Protein AF-A0A8J7FI63-F1 (afdb_monomer)

Radius of gyration: 19.72 Å; Cα contacts (8 Å, |Δi|>4): 14; chains: 1; bounding box: 32×39×47 Å

Solvent-accessible surface area (backbone atoms only — not comparable to full-atom values): 4321 Å² total; per-residue (Å²): 142,89,78,83,87,83,78,68,76,79,74,76,76,63,71,89,62,79,72,78,85,69,54,72,68,56,52,45,45,68,77,57,61,78,56,67,70,64,53,56,72,71,48,55,74,72,56,47,77,73,36,88,88,55,55,74,81,78,70,75,120

Nearest PDB structures (foldseek):
  8ouz-assembly1_C  TM=2.911E-01  e=4.498E+00  Homo sapiens
  2dfl-assembly1_A  TM=3.618E-01  e=7.290E+00  Saccharolobus solfataricus

Foldseek 3Di:
DPPDPPPDPPPPDDPPPPDPPDDPVVVVCVVDPDDPVVVLLPDDLVVLVPDPVHDPVSNPD

Mean predicted aligned error: 12.57 Å

Sequence (61 aa):
MSEDKAKNQAEKNNPKEKAPELSPELLDKIKHPPSIYSTIRNQSPEELKNNPAVSPEMLDD

Secondary structure (DSSP, 8-state):
------S-STTSS--SS------HHHHHHHHSPPPHHHHHHTS-HHHHHT-TT--GGGG--

Organism: NCBI:txid945769

Structure (mmCIF, N/CA/C/O backbone):
data_AF-A0A8J7FI63-F1
#
_entry.id   AF-A0A8J7FI63-F1
#
loop_
_atom_site.group_PDB
_atom_site.id
_atom_site.type_symbol
_atom_site.label_atom_id
_atom_site.label_alt_id
_atom_site.label_comp_id
_atom_site.label_asym_id
_atom_site.label_entity_id
_atom_site.label_seq_id
_atom_site.pdbx_PDB_ins_code
_atom_site.Cartn_x
_atom_site.Cartn_y
_atom_site.Cartn_z
_atom_site.occupancy
_atom_site.B_iso_or_equiv
_atom_site.auth_seq_id
_atom_site.auth_comp_id
_atom_site.auth_asym_id
_atom_site.auth_atom_id
_atom_site.pdbx_PDB_model_num
ATOM 1 N N . MET A 1 1 ? -3.266 -34.257 28.349 1.00 37.84 1 MET A N 1
ATOM 2 C CA . MET A 1 1 ? -4.211 -33.138 28.544 1.00 37.84 1 MET A CA 1
ATOM 3 C C . MET A 1 1 ? -3.398 -31.849 28.652 1.00 37.84 1 MET A C 1
ATOM 5 O O . MET A 1 1 ? -3.021 -31.462 29.749 1.00 37.84 1 MET A O 1
ATOM 9 N N . SER A 1 2 ? -3.039 -31.237 27.522 1.00 51.12 2 SER A N 1
ATOM 10 C CA . SER A 1 2 ? -2.288 -29.967 27.477 1.00 51.12 2 SER A CA 1
ATOM 11 C C . SER A 1 2 ? -2.977 -29.004 26.517 1.00 51.12 2 SER A C 1
ATOM 13 O O . SER A 1 2 ? -2.362 -28.449 25.614 1.00 51.12 2 SER A O 1
ATOM 15 N N . GLU A 1 3 ? -4.286 -28.867 26.693 1.00 57.91 3 GLU A N 1
ATOM 16 C CA . GLU A 1 3 ? -5.113 -27.928 25.948 1.00 57.91 3 GLU A CA 1
ATOM 17 C C . GLU A 1 3 ? -5.252 -26.633 26.761 1.00 57.91 3 GLU A C 1
ATOM 19 O O . GLU A 1 3 ? -5.356 -26.663 27.986 1.00 57.91 3 GLU A O 1
ATOM 24 N N . ASP A 1 4 ? -5.235 -25.501 26.056 1.00 55.88 4 ASP A N 1
ATOM 25 C CA . ASP A 1 4 ? -5.610 -24.165 26.535 1.00 55.88 4 ASP A CA 1
ATOM 26 C C . ASP A 1 4 ? -4.633 -23.374 27.431 1.00 55.88 4 ASP A C 1
ATOM 28 O O . ASP A 1 4 ? -5.000 -22.850 28.481 1.00 55.88 4 ASP A O 1
ATOM 32 N N . LYS A 1 5 ? -3.408 -23.114 26.949 1.00 52.81 5 LYS A N 1
ATOM 33 C CA . LYS A 1 5 ? -2.609 -21.944 27.405 1.00 52.81 5 LYS A CA 1
ATOM 34 C C . LYS A 1 5 ? -2.445 -20.822 26.369 1.00 52.81 5 LYS A C 1
ATOM 36 O O . LYS A 1 5 ? -1.645 -19.916 26.579 1.00 52.81 5 LYS A O 1
ATOM 41 N N . ALA A 1 6 ? -3.225 -20.838 25.288 1.00 55.44 6 ALA A N 1
ATOM 42 C CA . ALA A 1 6 ? -3.212 -19.784 24.266 1.00 55.44 6 ALA A CA 1
ATOM 43 C C . ALA A 1 6 ? -4.320 -18.721 24.439 1.00 55.44 6 ALA A C 1
ATOM 45 O O . ALA A 1 6 ? -4.442 -17.825 23.609 1.00 55.44 6 ALA A O 1
ATOM 46 N N . LYS A 1 7 ? -5.133 -18.791 25.503 1.00 54.66 7 LYS A N 1
ATOM 47 C CA . LYS A 1 7 ? -6.163 -17.779 25.781 1.00 54.66 7 LYS A CA 1
ATOM 48 C C . LYS A 1 7 ? -5.554 -16.603 26.564 1.00 54.66 7 LYS A C 1
ATOM 50 O O . LYS A 1 7 ? -5.076 -16.764 27.684 1.00 54.66 7 LYS A O 1
ATOM 55 N N . ASN A 1 8 ? -5.618 -15.419 25.953 1.00 56.28 8 ASN A N 1
ATOM 56 C CA . ASN A 1 8 ? -5.645 -14.102 26.605 1.00 56.28 8 ASN A CA 1
ATOM 57 C C . ASN A 1 8 ? -4.306 -13.520 27.103 1.00 56.28 8 ASN A C 1
ATOM 59 O O . ASN A 1 8 ? -4.186 -13.092 28.252 1.00 56.28 8 ASN A O 1
ATOM 6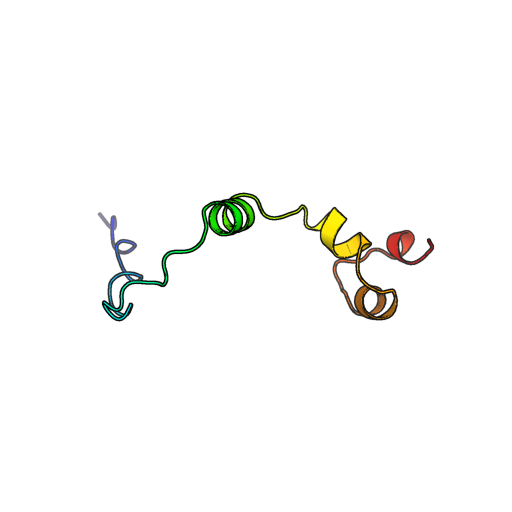3 N N . GLN A 1 9 ? -3.299 -13.416 26.227 1.00 57.41 9 GLN A N 1
ATOM 64 C CA . GLN A 1 9 ? -2.197 -12.461 26.456 1.00 57.41 9 GLN A CA 1
ATOM 65 C C . GLN A 1 9 ? -2.534 -11.032 25.991 1.00 57.41 9 GLN A C 1
ATOM 67 O O . GLN A 1 9 ? -2.052 -10.078 26.595 1.00 57.41 9 GLN A O 1
ATOM 72 N N . ALA A 1 10 ? -3.416 -10.869 24.997 1.00 58.47 10 ALA A N 1
ATOM 73 C CA . ALA A 1 10 ? -3.825 -9.555 24.487 1.00 58.47 10 ALA A CA 1
ATOM 74 C C . ALA A 1 10 ? -4.672 -8.731 25.484 1.00 58.47 10 ALA A C 1
ATOM 76 O O . ALA A 1 10 ? -4.689 -7.508 25.415 1.00 58.47 10 ALA A O 1
ATOM 77 N N . GLU A 1 11 ? -5.342 -9.375 26.445 1.00 56.12 11 GLU A N 1
ATOM 78 C CA . GLU A 1 11 ? -6.247 -8.695 27.388 1.00 56.12 11 GLU A CA 1
ATOM 79 C C . GLU A 1 11 ? -5.534 -8.009 28.565 1.00 56.12 11 GLU A C 1
ATOM 81 O O . GLU A 1 11 ? -6.167 -7.282 29.327 1.00 56.12 11 GLU A O 1
ATOM 86 N N . LYS A 1 12 ? -4.230 -8.245 28.766 1.00 60.53 12 LYS A N 1
ATOM 87 C CA . LYS A 1 12 ? -3.577 -7.905 30.042 1.00 60.53 12 LYS A CA 1
ATOM 88 C C . LYS A 1 12 ? -2.930 -6.526 30.109 1.00 60.53 12 LYS A C 1
ATOM 90 O O . LYS A 1 12 ? -2.622 -6.098 31.212 1.00 60.53 12 LYS A O 1
ATOM 95 N N . ASN A 1 13 ? -2.740 -5.829 28.987 1.00 56.59 13 ASN A N 1
ATOM 96 C CA . ASN A 1 13 ? -2.023 -4.546 28.973 1.00 56.59 13 ASN A CA 1
ATOM 97 C C . ASN A 1 13 ? -2.585 -3.514 27.985 1.00 56.59 13 ASN A C 1
ATOM 99 O O . ASN A 1 13 ? -1.868 -2.586 27.624 1.00 56.59 13 ASN A O 1
ATOM 103 N N . ASN A 1 14 ? -3.836 -3.640 27.533 1.00 61.34 14 ASN A N 1
ATOM 104 C CA . ASN A 1 14 ? -4.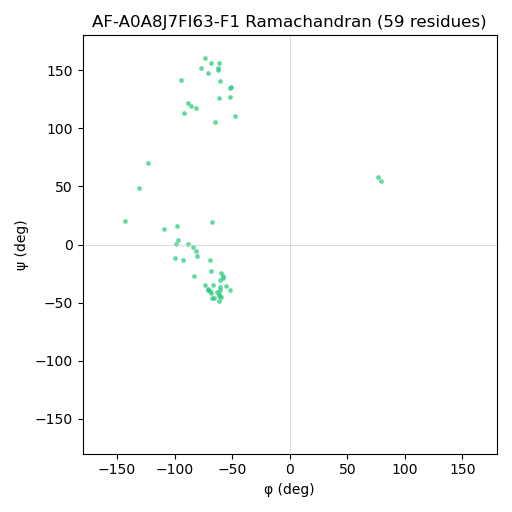455 -2.518 26.833 1.00 61.34 14 ASN A CA 1
ATOM 105 C C . ASN A 1 14 ? -4.968 -1.534 27.898 1.00 61.34 14 ASN A C 1
ATOM 107 O O . ASN A 1 14 ? -5.819 -1.937 28.703 1.00 61.34 14 ASN A O 1
ATOM 111 N N . PRO A 1 15 ? -4.470 -0.284 27.972 1.00 64.81 15 PRO A N 1
ATOM 112 C CA . PRO A 1 15 ? -5.107 0.717 28.811 1.00 64.81 15 PRO A CA 1
ATOM 113 C C . PRO A 1 15 ? -6.600 0.742 28.470 1.00 64.81 15 PRO A C 1
ATOM 115 O O . PRO A 1 15 ? -6.974 0.714 27.300 1.00 64.81 15 PRO A O 1
ATOM 118 N N . LYS A 1 16 ? -7.472 0.788 29.482 1.00 60.78 16 LYS A N 1
ATOM 119 C CA . LYS A 1 16 ? -8.931 0.938 29.303 1.00 60.78 16 LYS A CA 1
ATOM 120 C C . LYS A 1 16 ? -9.317 2.315 28.737 1.00 60.78 16 LYS A C 1
ATOM 122 O O . LYS A 1 16 ? -10.455 2.749 28.902 1.00 60.78 16 LYS A O 1
ATOM 127 N N . GLU A 1 17 ? -8.379 3.029 28.125 1.00 63.72 17 GLU A N 1
ATOM 128 C CA . GLU A 1 17 ? -8.719 4.168 27.297 1.00 63.72 17 GLU A CA 1
ATOM 129 C C . GLU A 1 17 ? -9.572 3.643 26.151 1.00 63.72 17 GLU A C 1
ATOM 131 O O . GLU A 1 17 ? -9.216 2.673 25.478 1.00 63.72 17 GLU A O 1
ATOM 136 N N . LYS A 1 18 ? -10.749 4.251 25.982 1.00 64.88 18 LYS A N 1
ATOM 137 C CA . LYS A 1 18 ? -11.579 4.059 24.798 1.00 64.88 18 LYS A CA 1
ATOM 138 C C . LYS A 1 18 ? -10.642 4.217 23.601 1.00 64.88 18 LYS A C 1
ATOM 140 O O . LYS A 1 18 ? -10.148 5.320 23.371 1.00 64.88 18 LYS A O 1
ATOM 145 N N . ALA A 1 19 ? -10.365 3.125 22.886 1.00 70.06 19 ALA A N 1
ATOM 146 C CA . ALA A 1 19 ? -9.657 3.230 21.623 1.00 70.06 19 ALA A CA 1
ATOM 147 C C . ALA A 1 19 ? -10.406 4.279 20.786 1.00 70.06 19 ALA A C 1
ATOM 149 O O . ALA A 1 19 ? -11.644 4.271 20.806 1.00 70.06 19 ALA A O 1
ATOM 150 N N . PRO A 1 20 ? -9.700 5.214 20.132 1.00 77.75 20 PRO A N 1
ATOM 151 C CA . PRO A 1 20 ? -10.360 6.218 19.315 1.00 77.75 20 PRO A CA 1
ATOM 152 C C . PRO A 1 20 ? -11.306 5.510 18.341 1.00 77.75 20 PRO A C 1
ATOM 154 O O . PRO A 1 20 ? -10.907 4.561 17.664 1.00 77.75 20 PRO A O 1
ATOM 157 N N . GLU A 1 21 ? -12.577 5.921 18.330 1.00 84.06 21 GLU A N 1
ATOM 158 C CA . GLU A 1 21 ? -13.578 5.344 17.434 1.00 84.06 21 GLU A CA 1
ATOM 159 C C . GLU A 1 21 ? -13.162 5.684 15.998 1.00 84.06 21 GLU A C 1
ATOM 161 O O . GLU A 1 21 ? -13.223 6.836 15.566 1.00 84.06 21 GLU A O 1
ATOM 166 N N . LEU A 1 22 ? -12.644 4.682 15.284 1.00 87.50 22 LEU A N 1
ATOM 167 C CA . LEU A 1 22 ? -12.204 4.839 13.903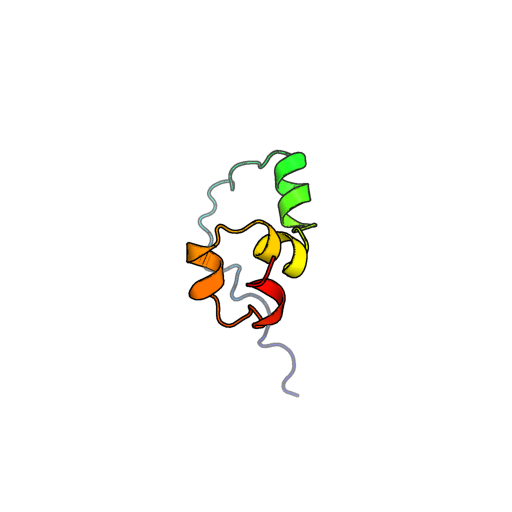 1.00 87.50 22 LEU A CA 1
ATOM 168 C C . LEU A 1 22 ? -13.425 5.005 12.995 1.00 87.50 22 LEU A C 1
ATOM 170 O O . LEU A 1 22 ? -14.480 4.413 13.235 1.00 87.50 22 LEU A O 1
ATOM 174 N N . SER A 1 23 ? -13.275 5.780 11.921 1.00 93.38 23 SER A N 1
ATOM 175 C CA . SER A 1 23 ? -14.337 5.891 10.923 1.00 93.38 23 SER A CA 1
ATOM 176 C C . SER A 1 23 ? -14.610 4.524 10.271 1.00 93.38 23 SER A C 1
ATOM 178 O O . SER A 1 23 ? -13.684 3.717 10.127 1.00 93.38 23 SER A O 1
ATOM 180 N N . PRO A 1 24 ? -15.851 4.251 9.821 1.00 92.88 24 PRO A N 1
ATOM 181 C CA . PRO A 1 24 ? -16.173 3.0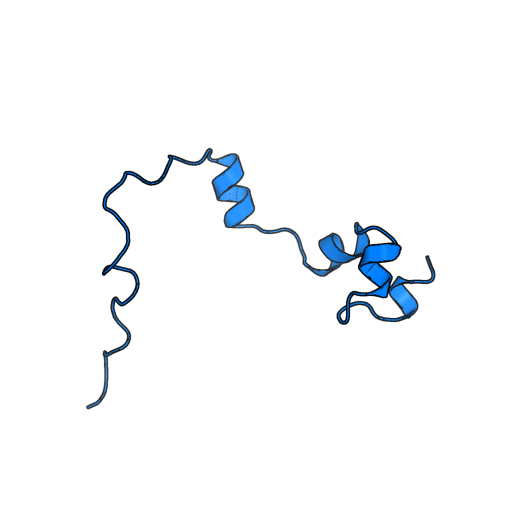07 9.120 1.00 92.88 24 PRO A CA 1
ATOM 182 C C . PRO A 1 24 ? -15.282 2.757 7.899 1.00 92.88 24 PRO A C 1
ATOM 184 O O . PRO A 1 24 ? -14.893 1.624 7.646 1.00 92.88 24 PRO A O 1
ATOM 187 N N . GLU A 1 25 ? -14.906 3.819 7.181 1.00 93.81 25 GLU A N 1
ATOM 188 C CA . GLU A 1 25 ? -13.981 3.739 6.046 1.00 93.81 25 GLU A CA 1
ATOM 189 C C . GLU A 1 25 ? -12.586 3.255 6.471 1.00 93.81 25 GLU A C 1
ATOM 191 O O . GLU A 1 25 ? -11.967 2.441 5.788 1.00 93.81 25 GLU A O 1
ATOM 196 N N . LEU A 1 26 ? -12.076 3.731 7.610 1.00 93.25 26 LEU A N 1
ATOM 197 C CA . LEU A 1 26 ? -10.769 3.308 8.100 1.00 93.25 26 LEU A CA 1
ATOM 198 C C . LEU A 1 26 ? -10.808 1.862 8.608 1.00 93.25 26 LEU A C 1
ATOM 200 O O . LEU A 1 26 ? -9.879 1.099 8.350 1.00 93.25 26 LEU A O 1
ATOM 204 N N . LEU A 1 27 ? -11.900 1.467 9.270 1.00 92.94 27 LEU A N 1
ATOM 205 C CA . LEU A 1 27 ? -12.139 0.073 9.658 1.00 92.94 27 LEU A CA 1
ATOM 206 C C . LEU A 1 27 ? -12.194 -0.850 8.438 1.00 92.94 27 LEU A C 1
ATOM 208 O O . LEU A 1 27 ? -11.653 -1.956 8.482 1.00 92.94 27 LEU A O 1
ATOM 212 N N . ASP A 1 28 ? -12.802 -0.387 7.347 1.00 95.38 28 ASP A N 1
ATOM 213 C CA . ASP A 1 28 ? -12.868 -1.141 6.101 1.00 95.38 28 ASP A CA 1
ATOM 214 C C . ASP A 1 28 ? -11.482 -1.333 5.475 1.00 95.38 28 ASP A C 1
ATOM 216 O O . ASP A 1 28 ? -11.113 -2.462 5.164 1.00 95.38 28 ASP A O 1
ATOM 220 N N . LYS A 1 29 ? -10.656 -0.280 5.405 1.00 93.31 29 LYS A N 1
ATOM 221 C CA . LYS A 1 29 ? -9.263 -0.371 4.918 1.00 93.31 29 LYS A CA 1
ATOM 222 C C . LYS A 1 29 ? -8.398 -1.314 5.753 1.00 93.31 29 LYS A C 1
ATOM 224 O O . LYS A 1 29 ? -7.539 -2.002 5.209 1.00 93.31 29 LYS A O 1
ATOM 229 N N . ILE A 1 30 ? -8.612 -1.350 7.069 1.00 92.25 30 ILE A N 1
ATOM 230 C CA . ILE A 1 30 ? -7.903 -2.274 7.968 1.00 92.25 30 ILE A CA 1
ATOM 231 C C . ILE A 1 30 ? -8.333 -3.719 7.699 1.00 92.25 30 ILE A C 1
ATOM 233 O O . ILE A 1 30 ? -7.498 -4.623 7.696 1.00 92.25 30 ILE A O 1
ATOM 237 N N . LYS A 1 31 ? -9.631 -3.948 7.478 1.00 95.38 31 LYS A N 1
ATOM 238 C CA . LYS A 1 31 ? -10.176 -5.285 7.220 1.00 95.38 31 LYS A CA 1
ATOM 239 C C . LYS A 1 31 ? -9.837 -5.799 5.819 1.00 95.38 31 LYS A C 1
ATOM 241 O O . LYS A 1 31 ? -9.632 -6.999 5.646 1.00 95.38 31 LYS A O 1
ATOM 246 N N . HIS A 1 32 ? -9.782 -4.906 4.840 1.00 95.56 32 HIS A N 1
ATOM 247 C CA . HIS A 1 32 ? -9.555 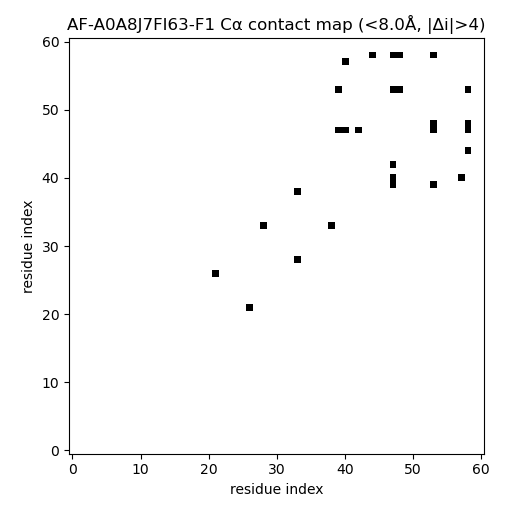-5.209 3.433 1.00 95.56 32 HIS A CA 1
ATOM 248 C C . HIS A 1 32 ? -8.326 -4.439 2.931 1.00 95.56 32 HIS A C 1
ATOM 250 O O . HIS A 1 32 ? -8.461 -3.488 2.155 1.00 95.56 32 HIS A O 1
ATOM 256 N N . PRO A 1 33 ? -7.115 -4.813 3.383 1.00 93.94 33 PRO A N 1
ATOM 257 C CA . PRO A 1 33 ? -5.909 -4.152 2.920 1.00 93.94 33 PRO A CA 1
ATOM 258 C C . PRO A 1 33 ? -5.733 -4.352 1.405 1.00 93.94 33 PRO A C 1
ATOM 260 O O . PRO A 1 33 ? -6.170 -5.369 0.853 1.00 93.94 33 PRO A O 1
ATOM 263 N N . PRO A 1 34 ? -5.069 -3.409 0.717 1.00 91.75 34 PRO A N 1
ATOM 264 C CA . PRO A 1 34 ? -4.733 -3.575 -0.689 1.00 91.75 34 PRO A CA 1
ATOM 265 C C . PRO A 1 34 ? -3.816 -4.787 -0.899 1.00 91.75 34 PRO A C 1
ATOM 267 O O . PRO A 1 34 ? -3.075 -5.201 -0.004 1.00 91.75 34 PRO A O 1
ATOM 270 N N . SER A 1 35 ? -3.833 -5.343 -2.113 1.00 93.38 35 SER A N 1
ATOM 271 C CA . SER A 1 35 ? -2.929 -6.439 -2.469 1.00 93.38 35 SER A CA 1
ATOM 272 C C . SER A 1 35 ? -1.469 -5.994 -2.345 1.00 93.38 35 SER A C 1
ATOM 274 O O . SER A 1 35 ? -1.100 -4.876 -2.717 1.00 93.38 35 SER A O 1
ATOM 276 N N . ILE A 1 36 ? -0.620 -6.889 -1.841 1.00 89.94 36 ILE A N 1
ATOM 277 C CA . ILE A 1 36 ? 0.816 -6.634 -1.685 1.00 89.94 36 ILE A CA 1
ATOM 278 C C . ILE A 1 36 ? 1.444 -6.322 -3.049 1.00 89.94 36 ILE A C 1
ATOM 280 O O . ILE A 1 36 ? 2.142 -5.323 -3.177 1.00 89.94 36 ILE A O 1
ATOM 284 N N . TYR A 1 37 ? 1.120 -7.095 -4.090 1.00 89.12 37 TYR A N 1
ATOM 285 C CA . TYR A 1 37 ? 1.648 -6.873 -5.441 1.00 89.12 37 TYR A CA 1
ATOM 286 C C . TYR A 1 37 ? 1.257 -5.508 -6.013 1.00 89.12 37 TYR A C 1
ATOM 288 O O . TYR A 1 37 ? 2.105 -4.810 -6.563 1.00 89.12 37 TYR A O 1
ATOM 296 N N . SER A 1 38 ? -0.008 -5.097 -5.853 1.00 88.69 38 SER A N 1
ATOM 297 C CA . SER A 1 38 ? -0.440 -3.764 -6.295 1.00 88.69 38 SER A CA 1
ATOM 298 C C . SER A 1 38 ? 0.223 -2.655 -5.487 1.00 88.69 38 SER A C 1
ATOM 300 O O . SER A 1 38 ? 0.526 -1.602 -6.029 1.00 88.69 38 SER A O 1
ATOM 302 N N . THR A 1 39 ? 0.456 -2.889 -4.195 1.00 91.12 39 THR A N 1
ATOM 303 C CA . THR A 1 39 ? 1.096 -1.905 -3.316 1.00 91.12 39 THR A CA 1
ATOM 304 C C . THR A 1 39 ? 2.553 -1.705 -3.712 1.00 91.12 39 THR A C 1
ATOM 306 O O . THR A 1 39 ? 2.977 -0.567 -3.859 1.00 91.12 39 THR A O 1
ATOM 309 N N . ILE A 1 40 ? 3.287 -2.795 -3.954 1.00 90.75 40 ILE A N 1
ATOM 310 C CA . ILE A 1 40 ? 4.689 -2.764 -4.387 1.00 90.75 40 ILE A CA 1
ATOM 311 C C . ILE A 1 40 ? 4.819 -2.058 -5.740 1.00 90.75 40 ILE A C 1
ATOM 313 O O . ILE A 1 40 ? 5.608 -1.133 -5.851 1.00 90.75 40 ILE A O 1
ATOM 317 N N . ARG A 1 41 ? 3.997 -2.397 -6.743 1.00 87.19 41 ARG A N 1
ATOM 318 C CA . ARG A 1 41 ? 4.054 -1.758 -8.076 1.00 87.19 41 ARG A CA 1
ATOM 319 C C . ARG A 1 41 ? 3.822 -0.245 -8.080 1.00 87.19 41 ARG A C 1
ATOM 321 O O . ARG A 1 41 ? 4.273 0.426 -8.996 1.00 87.19 41 ARG A O 1
ATOM 328 N N . ASN A 1 42 ? 3.125 0.282 -7.078 1.00 89.50 42 ASN A N 1
ATOM 329 C CA . ASN A 1 42 ? 2.866 1.716 -6.952 1.00 89.50 42 ASN A CA 1
ATOM 330 C C . ASN A 1 42 ? 3.966 2.467 -6.176 1.00 89.50 42 ASN A C 1
ATOM 332 O O . ASN A 1 42 ? 3.830 3.670 -5.953 1.00 89.50 42 ASN A O 1
ATOM 336 N N . GLN A 1 43 ? 5.018 1.778 -5.721 1.00 89.81 43 GLN A N 1
ATOM 337 C CA . GLN A 1 43 ? 6.158 2.399 -5.046 1.00 89.81 43 GLN A CA 1
ATOM 338 C C . GLN A 1 43 ? 7.044 3.157 -6.038 1.00 89.81 43 GLN A C 1
ATOM 340 O O . GLN A 1 43 ? 7.023 2.913 -7.245 1.00 89.81 43 GLN A O 1
ATOM 345 N N . SER A 1 44 ? 7.854 4.081 -5.526 1.00 89.94 44 SER A N 1
ATOM 346 C CA . SER A 1 44 ? 8.843 4.766 -6.355 1.00 89.94 44 SER A CA 1
ATOM 347 C C . SER A 1 44 ? 9.957 3.806 -6.816 1.00 89.94 44 SER A C 1
ATOM 349 O O . SER A 1 44 ? 10.256 2.823 -6.130 1.00 89.94 44 SER A O 1
ATOM 351 N N . PRO A 1 45 ? 10.652 4.093 -7.934 1.00 87.44 45 PRO A N 1
ATOM 352 C CA . PRO A 1 45 ? 11.759 3.255 -8.402 1.00 87.44 45 PRO A CA 1
ATOM 353 C C . PRO A 1 45 ? 12.892 3.083 -7.378 1.00 87.44 45 PRO A C 1
ATOM 355 O O . PRO A 1 45 ? 13.586 2.069 -7.381 1.00 87.44 45 PRO A O 1
ATOM 358 N N . GLU A 1 46 ? 13.106 4.068 -6.502 1.00 89.50 46 GLU A N 1
ATOM 359 C CA . GLU A 1 46 ? 14.114 3.994 -5.439 1.00 89.50 46 GLU A CA 1
ATOM 360 C C . GLU A 1 46 ? 13.715 3.010 -4.328 1.00 89.50 46 GLU A C 1
ATOM 362 O O . GLU A 1 46 ? 14.550 2.240 -3.848 1.00 89.50 46 GLU A O 1
ATOM 367 N N . GLU A 1 47 ? 12.433 2.978 -3.962 1.00 89.38 47 GLU A N 1
ATOM 368 C CA . GLU A 1 47 ? 11.891 2.017 -2.998 1.00 89.38 47 GLU A CA 1
ATOM 369 C C . GLU A 1 47 ? 11.884 0.596 -3.567 1.0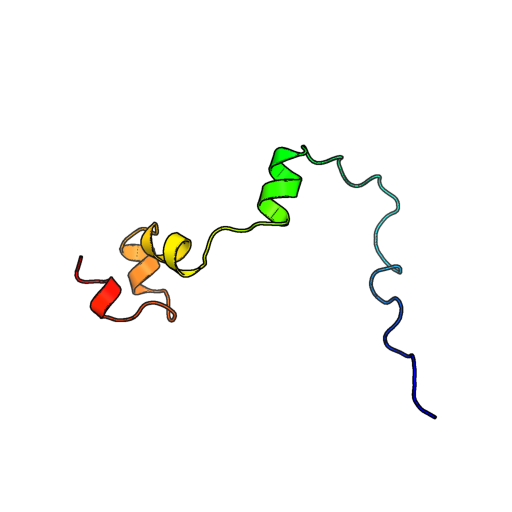0 89.38 47 GLU A C 1
ATOM 371 O O . GLU A 1 47 ? 12.256 -0.348 -2.869 1.00 89.38 47 GLU A O 1
ATOM 376 N N . LEU A 1 48 ? 11.536 0.444 -4.848 1.00 90.00 48 LEU A N 1
ATOM 377 C CA . LEU A 1 48 ? 11.527 -0.850 -5.530 1.00 90.00 48 LEU A CA 1
ATOM 378 C C . LEU A 1 48 ? 12.918 -1.492 -5.582 1.00 90.00 48 LEU A C 1
ATOM 380 O O . LEU A 1 48 ? 13.054 -2.681 -5.306 1.00 90.00 48 LEU A O 1
ATOM 384 N N . LYS A 1 49 ? 13.964 -0.708 -5.874 1.00 87.88 49 LYS A N 1
ATOM 385 C CA . LYS A 1 49 ? 15.351 -1.205 -5.976 1.00 87.88 49 LYS A CA 1
ATOM 386 C C . LYS A 1 49 ? 15.878 -1.828 -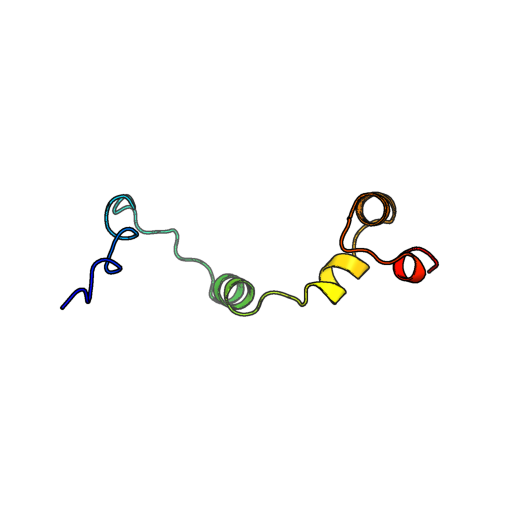4.687 1.00 87.88 49 LYS A C 1
ATOM 388 O O . LYS A 1 49 ? 16.724 -2.716 -4.744 1.00 87.88 49 LYS A O 1
ATOM 393 N N . ASN A 1 5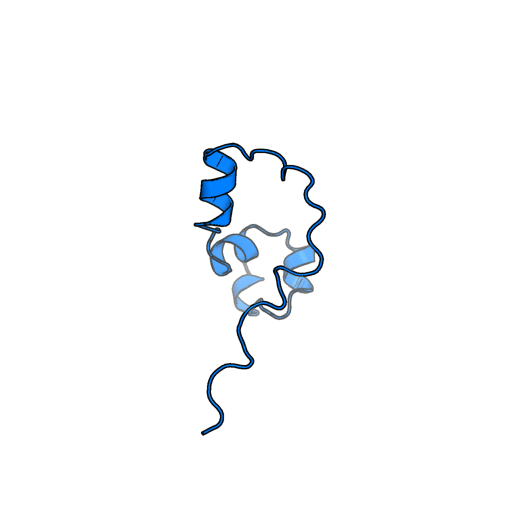0 ? 15.400 -1.357 -3.539 1.00 86.81 50 ASN A N 1
ATOM 394 C CA . ASN A 1 50 ? 15.834 -1.835 -2.227 1.00 86.81 50 ASN A CA 1
ATOM 395 C C . ASN A 1 50 ? 14.867 -2.863 -1.618 1.00 86.81 50 ASN A C 1
ATOM 397 O O . ASN A 1 50 ? 15.100 -3.345 -0.509 1.00 86.81 50 ASN A O 1
ATOM 401 N N . ASN A 1 51 ? 13.781 -3.200 -2.317 1.00 89.44 51 ASN A N 1
ATOM 402 C CA . ASN A 1 51 ? 12.757 -4.102 -1.820 1.00 89.44 51 ASN A CA 1
ATOM 403 C C . ASN A 1 51 ? 13.063 -5.553 -2.252 1.00 89.44 51 ASN A C 1
ATOM 405 O O . ASN A 1 51 ? 12.961 -5.879 -3.432 1.00 89.44 51 ASN A O 1
ATOM 409 N N . PRO A 1 52 ? 13.386 -6.469 -1.317 1.00 88.38 52 PRO A N 1
ATOM 410 C CA . PRO A 1 52 ? 13.760 -7.847 -1.648 1.00 88.38 52 PRO A CA 1
ATOM 411 C C . PRO A 1 52 ? 12.596 -8.687 -2.193 1.00 88.38 52 PRO A C 1
ATOM 413 O O . PRO A 1 52 ? 12.822 -9.776 -2.714 1.00 88.38 52 PRO A O 1
ATOM 416 N N . ALA A 1 53 ? 11.354 -8.211 -2.061 1.00 87.88 53 ALA A N 1
ATOM 417 C CA . ALA A 1 53 ? 10.181 -8.852 -2.650 1.00 87.88 53 ALA A CA 1
ATOM 418 C C . ALA A 1 53 ? 9.998 -8.501 -4.138 1.00 87.88 53 ALA A C 1
ATOM 420 O O . ALA A 1 53 ? 9.095 -9.036 -4.784 1.00 87.88 53 ALA A O 1
ATOM 421 N N . VAL A 1 54 ? 10.824 -7.600 -4.679 1.00 89.00 54 VAL A N 1
ATOM 422 C CA . VAL A 1 54 ? 10.761 -7.170 -6.074 1.00 89.00 54 VAL A CA 1
ATOM 423 C C . VAL A 1 54 ? 11.614 -8.097 -6.939 1.00 89.00 54 VAL A C 1
ATOM 425 O O . VAL A 1 54 ? 12.810 -8.259 -6.715 1.00 89.00 54 VAL A O 1
ATOM 428 N N . SER A 1 55 ? 10.997 -8.728 -7.937 1.00 86.56 55 SER A N 1
ATOM 429 C CA . SER A 1 55 ? 11.707 -9.466 -8.978 1.00 86.56 55 SER A CA 1
ATOM 430 C C . SER A 1 55 ? 12.313 -8.502 -10.003 1.00 86.56 55 SER A C 1
ATOM 432 O O . SER A 1 55 ? 11.728 -7.448 -10.246 1.00 86.56 55 SER A O 1
ATOM 434 N N . PRO A 1 56 ? 13.422 -8.870 -10.671 1.00 81.62 56 PRO A N 1
ATOM 435 C CA . PRO A 1 56 ? 14.048 -8.025 -11.691 1.00 81.62 56 PRO A CA 1
ATOM 436 C C . PRO A 1 56 ? 13.081 -7.547 -12.783 1.00 81.62 56 PRO A C 1
ATOM 438 O O . PRO A 1 56 ? 13.096 -6.377 -13.125 1.00 81.62 56 PRO A O 1
ATOM 441 N N . GLU A 1 57 ? 12.160 -8.410 -13.229 1.00 82.56 57 GLU A N 1
ATOM 442 C CA . GLU A 1 57 ? 11.125 -8.068 -14.222 1.00 82.56 57 GLU A CA 1
ATOM 443 C C . GLU A 1 57 ? 10.227 -6.889 -13.799 1.00 82.56 57 GLU A C 1
ATOM 445 O O . GLU A 1 57 ? 9.706 -6.178 -14.644 1.00 82.56 57 GLU A O 1
ATOM 450 N N . MET A 1 58 ? 10.055 -6.647 -12.495 1.00 77.88 58 MET A N 1
ATOM 451 C CA . MET A 1 58 ? 9.255 -5.526 -11.983 1.00 77.88 58 MET A CA 1
ATOM 452 C C . MET A 1 58 ? 10.037 -4.201 -11.906 1.00 77.88 58 MET A C 1
ATOM 454 O O . MET A 1 58 ? 9.469 -3.197 -11.486 1.00 77.88 58 MET A O 1
ATOM 458 N N . LEU A 1 59 ? 11.330 -4.191 -12.250 1.00 78.38 59 LEU A N 1
ATOM 459 C CA . LEU A 1 59 ? 12.174 -2.989 -12.298 1.00 78.38 59 LEU A CA 1
ATOM 460 C C . LEU A 1 59 ? 12.356 -2.439 -13.721 1.00 78.38 59 LEU A C 1
ATOM 462 O O . LEU A 1 59 ? 12.882 -1.336 -13.860 1.00 78.38 59 LEU A O 1
ATOM 466 N N . ASP A 1 60 ? 11.951 -3.200 -14.741 1.00 68.88 60 ASP A N 1
ATOM 467 C CA . ASP A 1 60 ? 12.216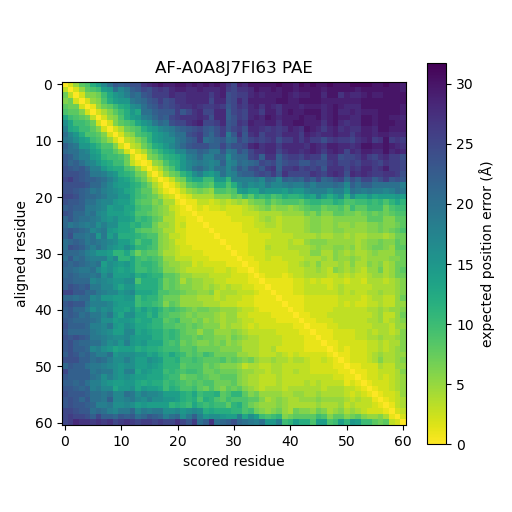 -2.925 -16.160 1.00 68.88 60 ASP A CA 1
ATOM 468 C C . ASP A 1 60 ? 11.037 -2.228 -16.891 1.00 68.88 60 ASP A C 1
ATOM 470 O O . ASP A 1 60 ? 11.021 -2.200 -18.123 1.00 68.88 60 ASP A O 1
ATOM 474 N N . ASP A 1 61 ? 10.069 -1.663 -16.151 1.00 59.28 61 ASP A N 1
ATOM 475 C CA . ASP A 1 61 ? 8.925 -0.883 -16.679 1.00 59.28 61 ASP A CA 1
ATOM 476 C C . ASP A 1 61 ? 9.280 0.598 -16.964 1.00 59.28 61 ASP A C 1
ATOM 478 O O . ASP A 1 61 ? 9.916 1.258 -16.103 1.00 59.28 61 ASP A O 1
#

pLDDT: mean 78.53, std 15.58, range [37.84, 95.56]